Protein AF-A0A349HRN9-F1 (afdb_monomer)

Solvent-accessible surface area (backbone atoms only — not comparable to full-atom values): 4106 Å² total; per-residue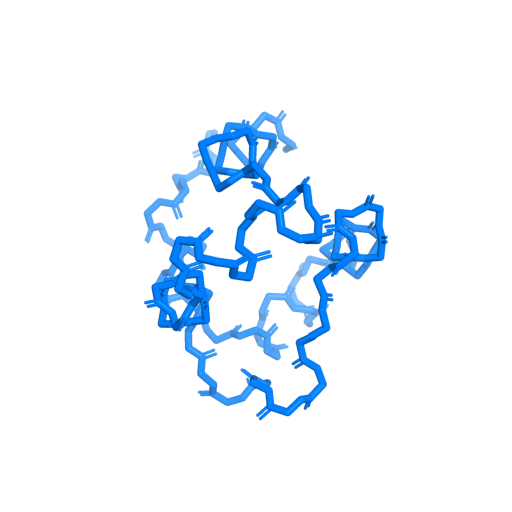 (Å²): 130,70,56,49,72,61,56,34,69,32,30,39,48,57,43,46,73,76,34,70,65,50,54,60,49,29,60,76,61,71,50,86,52,82,90,40,33,87,36,29,43,46,58,56,65,65,65,58,46,73,67,52,31,63,76,69,68,50,54,68,73,55,53,52,52,52,62,48,70,112

Radius of gyration: 11.29 Å; Cα contacts (8 Å, |Δi|>4): 54; chains: 1; bounding box: 21×23×29 Å

Mean predicted aligned error: 4.34 Å

Sequence (70 aa):
MISIKELEMKKIKDLEAQYPFILSFFENNKLDVEEFKDSTLIEYLNHFTEEEIEEWAIDIPKIKSDLETY

pLDDT: mean 85.94, std 6.69, range [55.38, 94.56]

Foldseek 3Di:
DPQLVVQQADAQLVCCVVPVVVVVLCVVQVNDCVVRNRPGNVVSLVVDDPVNCVVSVHDSVVSSVVVVVD

Nearest PDB structures (foldseek):
  2k5e-assembly1_A  TM=7.201E-01  e=3.205E-01  Methanocaldococcus jannaschii
  5fnn-assembly2_B  TM=6.674E-01  e=1.723E+00  Escherichia coli K-12

Secondary structure (DSSP, 8-state):
---HHHHHTSBHHHHHHH-THHHHHHH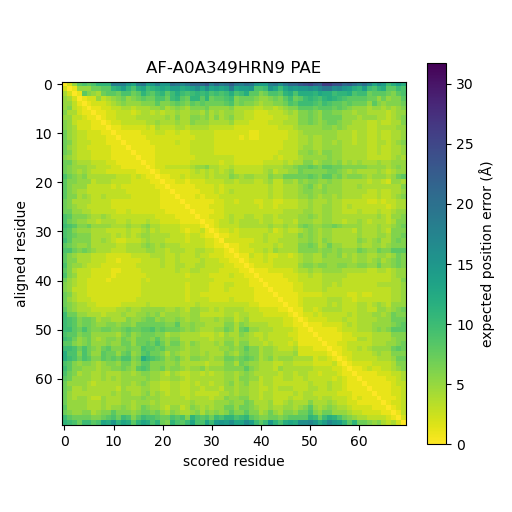HTT---GGGTTSBHHHHHHH--HHHHHHHT--HHHHHHHHHH-

Structure (mmCIF, N/CA/C/O backbone):
data_AF-A0A349HRN9-F1
#
_entry.id   AF-A0A349HRN9-F1
#
loop_
_atom_site.group_PDB
_atom_site.id
_atom_site.type_symbol
_atom_site.label_atom_id
_atom_site.label_alt_id
_atom_site.label_comp_id
_atom_site.label_asym_id
_atom_site.label_entity_id
_atom_site.label_seq_id
_atom_site.pdbx_PDB_ins_code
_atom_site.Cartn_x
_atom_site.Cartn_y
_atom_site.Cartn_z
_atom_site.occupancy
_atom_site.B_iso_or_equiv
_atom_site.auth_seq_id
_atom_site.auth_comp_id
_atom_site.auth_asym_id
_atom_site.auth_atom_id
_atom_site.pdbx_PDB_model_num
ATOM 1 N N . MET A 1 1 ? 10.918 12.315 -12.288 1.00 55.38 1 MET A N 1
ATOM 2 C CA . MET A 1 1 ? 9.973 12.415 -11.164 1.00 55.38 1 MET A CA 1
ATOM 3 C C . MET A 1 1 ? 8.790 11.551 -11.517 1.00 55.38 1 MET A C 1
ATOM 5 O O . MET A 1 1 ? 8.017 11.930 -12.389 1.00 55.38 1 MET A O 1
ATOM 9 N N . ILE A 1 2 ? 8.736 10.351 -10.948 1.00 61.66 2 ILE A N 1
ATOM 10 C CA . ILE A 1 2 ? 7.519 9.546 -10.993 1.00 61.66 2 ILE A CA 1
ATOM 11 C C . ILE A 1 2 ? 6.511 10.280 -10.110 1.00 61.66 2 ILE A C 1
ATOM 13 O O . ILE A 1 2 ? 6.857 10.719 -9.017 1.00 61.66 2 ILE A O 1
ATOM 17 N N . SER A 1 3 ? 5.299 10.504 -10.610 1.00 75.56 3 SER A N 1
ATOM 18 C CA . SER A 1 3 ? 4.265 11.139 -9.797 1.00 75.56 3 SER A CA 1
ATOM 19 C C . SER A 1 3 ? 3.640 10.075 -8.905 1.00 75.56 3 SER A C 1
ATOM 21 O O . SER A 1 3 ? 3.076 9.116 -9.428 1.00 75.56 3 SER A O 1
ATOM 23 N N . ILE A 1 4 ? 3.664 10.251 -7.581 1.00 76.25 4 ILE A N 1
ATOM 24 C CA . ILE A 1 4 ? 2.983 9.337 -6.641 1.00 76.25 4 ILE A CA 1
ATOM 25 C C . ILE A 1 4 ? 1.530 9.095 -7.006 1.00 76.25 4 ILE A C 1
ATOM 27 O O . ILE A 1 4 ? 1.054 7.973 -6.916 1.00 76.25 4 ILE A O 1
ATOM 31 N N . LYS A 1 5 ? 0.869 10.121 -7.546 1.00 77.94 5 LYS A N 1
ATOM 32 C CA . LYS A 1 5 ? -0.505 10.040 -8.040 1.00 77.94 5 LYS A CA 1
ATOM 33 C C . LYS A 1 5 ? -0.698 8.939 -9.082 1.00 77.94 5 LYS A C 1
ATOM 35 O O . LYS A 1 5 ? -1.767 8.348 -9.138 1.00 77.94 5 LYS A O 1
ATOM 40 N N . GLU A 1 6 ? 0.306 8.657 -9.910 1.00 83.31 6 GLU A N 1
ATOM 41 C CA . GLU A 1 6 ? 0.235 7.566 -10.886 1.00 83.31 6 GLU A CA 1
ATOM 42 C C . GLU A 1 6 ? 0.449 6.197 -10.237 1.00 83.31 6 GLU A C 1
ATOM 44 O O . GLU A 1 6 ? -0.175 5.227 -10.657 1.00 83.31 6 GLU A O 1
ATOM 49 N N . LEU A 1 7 ? 1.306 6.108 -9.216 1.00 84.19 7 LEU A N 1
ATOM 50 C CA . LEU A 1 7 ? 1.541 4.869 -8.469 1.00 84.19 7 LEU A CA 1
ATOM 51 C C . LEU A 1 7 ? 0.323 4.504 -7.613 1.00 84.19 7 LEU A C 1
ATOM 53 O O . LEU A 1 7 ? -0.119 3.362 -7.621 1.00 84.19 7 LEU A O 1
ATOM 57 N N . GLU A 1 8 ? -0.266 5.496 -6.949 1.00 86.38 8 GLU A N 1
ATOM 58 C CA . GLU A 1 8 ? -1.484 5.382 -6.146 1.00 86.38 8 GLU A CA 1
ATOM 59 C C . GLU A 1 8 ? -2.668 4.831 -6.949 1.00 86.38 8 GLU A C 1
ATOM 61 O O . GLU A 1 8 ? -3.450 4.047 -6.419 1.00 86.38 8 GLU A O 1
ATOM 66 N N . MET A 1 9 ? -2.781 5.203 -8.229 1.00 89.06 9 MET A N 1
ATOM 67 C CA . MET A 1 9 ? -3.850 4.745 -9.126 1.00 89.06 9 MET A CA 1
ATOM 68 C C . MET A 1 9 ? -3.574 3.386 -9.786 1.00 89.06 9 MET A C 1
ATOM 70 O O . MET A 1 9 ? -4.463 2.838 -10.442 1.00 89.06 9 MET A O 1
ATOM 74 N N . LYS A 1 10 ? -2.364 2.830 -9.656 1.00 91.50 10 LYS A N 1
ATOM 75 C CA . LYS A 1 10 ? -2.037 1.501 -10.189 1.00 91.50 10 LYS A CA 1
ATOM 76 C C . LYS A 1 10 ? -2.441 0.413 -9.204 1.00 91.50 10 LYS A C 1
ATOM 78 O O . LYS A 1 10 ? -2.428 0.610 -7.989 1.00 91.50 10 LYS A O 1
ATOM 83 N N . LYS A 1 11 ? -2.775 -0.759 -9.751 1.00 94.56 11 LYS A N 1
ATOM 84 C CA . LYS A 1 11 ? -3.008 -1.954 -8.942 1.00 94.56 11 LYS A CA 1
ATOM 85 C C . LYS A 1 11 ? -1.717 -2.402 -8.284 1.00 94.56 11 LYS A C 1
ATOM 87 O O . LYS A 1 11 ? -0.654 -2.316 -8.900 1.00 94.56 11 LYS A O 1
ATOM 92 N N . ILE A 1 12 ? -1.818 -2.956 -7.084 1.00 92.88 12 ILE A N 1
ATOM 93 C CA . ILE A 1 12 ? -0.657 -3.463 -6.350 1.00 92.88 12 ILE A CA 1
ATOM 94 C C . ILE A 1 12 ? 0.104 -4.499 -7.183 1.00 92.88 12 ILE A C 1
ATOM 96 O O . ILE A 1 12 ? 1.312 -4.372 -7.350 1.00 92.88 12 ILE A O 1
ATOM 100 N N . LYS A 1 13 ? -0.586 -5.450 -7.822 1.00 93.62 13 LYS A N 1
ATOM 101 C CA . LYS A 1 13 ? 0.067 -6.430 -8.709 1.00 93.62 13 LYS A CA 1
ATOM 102 C C . LYS A 1 13 ? 0.831 -5.792 -9.874 1.00 93.62 13 LYS A C 1
ATOM 104 O O . LYS A 1 13 ? 1.875 -6.291 -10.286 1.00 93.62 13 LYS A O 1
ATOM 109 N N . ASP A 1 14 ? 0.312 -4.687 -10.4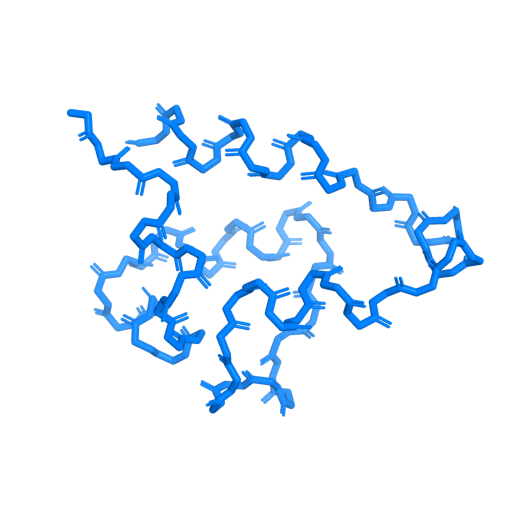09 1.00 93.12 14 ASP A N 1
ATOM 110 C CA . ASP A 1 14 ? 0.942 -3.974 -11.517 1.00 93.12 14 ASP A CA 1
ATOM 111 C C . ASP A 1 14 ? 2.169 -3.205 -11.024 1.00 93.12 14 ASP A C 1
ATOM 113 O O . ASP A 1 14 ? 3.146 -3.088 -11.766 1.00 93.12 14 ASP A O 1
ATOM 117 N N . LEU A 1 15 ? 2.123 -2.689 -9.790 1.00 90.56 15 LEU A N 1
ATOM 118 C CA . LEU A 1 15 ? 3.268 -2.079 -9.125 1.00 90.56 15 LEU A CA 1
ATOM 119 C C . LEU A 1 15 ? 4.360 -3.115 -8.877 1.00 90.56 15 LEU A C 1
ATOM 121 O O . LEU A 1 15 ? 5.501 -2.856 -9.225 1.00 90.56 15 LEU A O 1
ATOM 125 N N . GLU A 1 16 ? 4.028 -4.298 -8.366 1.00 90.75 16 GLU A N 1
ATOM 126 C CA . GLU A 1 16 ? 5.001 -5.373 -8.119 1.00 90.75 16 GLU A CA 1
ATOM 127 C C . GLU A 1 16 ? 5.682 -5.856 -9.398 1.00 90.75 16 GLU A C 1
ATOM 129 O O . GLU A 1 16 ? 6.891 -6.089 -9.415 1.00 90.75 16 GLU A O 1
ATOM 134 N N . ALA A 1 17 ? 4.923 -5.946 -10.491 1.00 90.50 17 ALA A N 1
ATOM 135 C CA . ALA A 1 17 ? 5.455 -6.332 -11.791 1.00 90.50 17 ALA A CA 1
ATOM 136 C C . ALA A 1 17 ? 6.339 -5.244 -12.429 1.00 90.50 17 ALA A C 1
ATOM 138 O O . ALA A 1 17 ? 7.318 -5.563 -13.104 1.00 90.50 17 ALA A O 1
ATOM 139 N N . GLN A 1 18 ? 5.992 -3.964 -12.255 1.00 89.25 18 GLN A N 1
ATOM 140 C CA . GLN A 1 18 ? 6.734 -2.838 -12.844 1.00 89.25 18 GLN A CA 1
ATOM 141 C C . GLN A 1 18 ? 7.919 -2.388 -11.987 1.00 89.25 18 GLN A C 1
ATOM 143 O O . GLN A 1 18 ? 8.918 -1.903 -12.518 1.00 89.25 18 GLN A O 1
ATOM 148 N N . TYR A 1 19 ? 7.803 -2.541 -10.673 1.00 87.69 19 TYR A N 1
ATOM 149 C CA . TYR A 1 19 ? 8.696 -1.976 -9.676 1.00 87.69 19 TYR A CA 1
ATOM 150 C C . TYR A 1 19 ? 9.067 -3.058 -8.657 1.00 87.69 19 TYR A C 1
ATOM 152 O O . TYR A 1 19 ? 8.450 -3.149 -7.600 1.00 87.69 19 TYR A O 1
ATOM 160 N N . PRO A 1 20 ? 10.115 -3.861 -8.907 1.00 85.56 20 PRO A N 1
ATOM 161 C CA . PRO A 1 20 ? 10.525 -4.912 -7.974 1.00 85.56 20 PRO A CA 1
ATOM 162 C C . PRO A 1 20 ? 10.920 -4.371 -6.588 1.00 85.56 20 PRO A C 1
ATOM 164 O O . PRO A 1 20 ? 10.845 -5.100 -5.605 1.00 85.56 20 PRO A O 1
ATOM 167 N N . PHE A 1 21 ? 11.292 -3.087 -6.485 1.00 86.12 21 PHE A N 1
ATOM 168 C CA . PHE A 1 21 ? 11.563 -2.433 -5.201 1.00 86.12 21 PHE A CA 1
ATOM 169 C C . PHE A 1 21 ? 10.314 -2.293 -4.318 1.00 86.12 21 PHE A C 1
ATOM 171 O O . PHE A 1 21 ? 10.450 -2.191 -3.099 1.00 86.12 21 PHE A O 1
ATOM 178 N N . ILE A 1 22 ? 9.109 -2.291 -4.907 1.00 88.19 22 ILE A N 1
ATOM 179 C CA . ILE A 1 22 ? 7.856 -2.113 -4.165 1.00 88.19 22 ILE A CA 1
ATOM 180 C C . ILE A 1 22 ? 7.624 -3.271 -3.185 1.00 88.19 22 ILE A C 1
ATOM 182 O O . ILE A 1 22 ? 7.051 -3.069 -2.124 1.00 88.19 22 ILE A O 1
ATOM 186 N N . LEU A 1 23 ? 8.122 -4.469 -3.511 1.00 87.62 23 LEU A N 1
ATOM 187 C CA . LEU A 1 23 ? 8.019 -5.649 -2.654 1.00 87.62 23 LEU A CA 1
ATOM 188 C C . LEU A 1 23 ? 8.749 -5.403 -1.332 1.00 87.62 23 LEU A C 1
ATOM 190 O O . LEU A 1 23 ? 8.155 -5.475 -0.261 1.00 87.62 23 LEU A O 1
ATOM 194 N N . SER A 1 24 ? 10.017 -4.992 -1.418 1.00 88.50 24 SER A N 1
ATOM 195 C CA . SER A 1 24 ? 10.803 -4.617 -0.242 1.00 88.50 24 SER A CA 1
ATOM 196 C C . SER A 1 24 ? 10.224 -3.394 0.466 1.00 88.50 24 SER A C 1
ATOM 198 O O . SER A 1 24 ? 10.335 -3.275 1.681 1.00 88.50 24 SER A O 1
ATOM 200 N N . PHE A 1 25 ? 9.607 -2.471 -0.272 1.00 88.19 25 PHE A N 1
ATOM 201 C CA . PHE A 1 25 ? 8.933 -1.320 0.313 1.00 88.19 25 PHE A CA 1
ATOM 202 C C . PHE A 1 25 ? 7.745 -1.739 1.190 1.00 88.19 25 PHE A C 1
ATOM 204 O O . PHE A 1 25 ? 7.633 -1.262 2.320 1.00 88.19 25 PHE A O 1
ATOM 211 N N . PHE A 1 26 ? 6.891 -2.641 0.706 1.00 88.44 26 PHE A N 1
ATOM 212 C CA . PHE A 1 26 ? 5.759 -3.156 1.473 1.00 88.44 26 PHE A CA 1
ATOM 213 C C . PHE A 1 26 ? 6.226 -3.926 2.708 1.00 88.44 26 PHE A C 1
ATOM 215 O O . PHE A 1 26 ? 5.771 -3.626 3.810 1.00 88.44 26 PHE A O 1
ATOM 222 N N . GLU A 1 27 ? 7.219 -4.806 2.566 1.00 87.12 27 GLU A N 1
ATOM 223 C CA . GLU A 1 27 ? 7.803 -5.535 3.699 1.00 87.12 27 GLU A CA 1
ATOM 224 C C . GLU A 1 27 ? 8.401 -4.594 4.757 1.00 87.12 27 GLU A C 1
ATOM 226 O O . GLU A 1 27 ? 8.123 -4.735 5.949 1.00 87.12 27 GLU A O 1
ATOM 231 N N . ASN A 1 28 ? 9.178 -3.589 4.338 1.00 87.00 28 ASN A N 1
ATOM 232 C CA . ASN A 1 28 ? 9.801 -2.626 5.252 1.00 87.00 28 ASN A CA 1
ATOM 233 C C . ASN A 1 28 ? 8.773 -1.780 6.014 1.00 87.00 28 ASN A C 1
ATOM 235 O O . ASN A 1 28 ? 9.016 -1.407 7.162 1.00 87.00 28 ASN A O 1
ATOM 239 N N . ASN A 1 29 ? 7.634 -1.485 5.384 1.00 85.06 29 ASN A N 1
ATOM 240 C CA . ASN A 1 29 ? 6.546 -0.711 5.978 1.00 85.06 29 ASN A CA 1
ATOM 241 C C . ASN A 1 29 ? 5.470 -1.590 6.639 1.00 85.06 29 ASN A C 1
ATOM 243 O O . ASN A 1 29 ? 4.448 -1.058 7.063 1.00 85.06 29 ASN A O 1
ATOM 247 N N . LYS A 1 30 ? 5.690 -2.912 6.745 1.00 84.69 30 LYS A N 1
ATOM 248 C CA . LYS A 1 30 ? 4.725 -3.888 7.288 1.00 84.69 30 LYS A CA 1
ATOM 249 C C . LYS A 1 30 ? 3.352 -3.834 6.606 1.00 84.69 30 LYS A C 1
ATOM 251 O O . LYS A 1 30 ? 2.324 -4.032 7.246 1.00 84.69 30 LYS A O 1
ATOM 256 N N . LEU A 1 31 ? 3.341 -3.543 5.310 1.00 86.94 31 LEU A N 1
ATOM 257 C CA . LEU A 1 31 ? 2.131 -3.499 4.505 1.00 86.94 31 LEU A CA 1
ATOM 258 C C . LEU A 1 31 ? 1.868 -4.895 3.934 1.00 86.94 31 LEU A C 1
ATOM 260 O O . LEU A 1 31 ? 2.622 -5.358 3.081 1.00 86.94 31 LEU A O 1
ATOM 264 N N . ASP A 1 32 ? 0.797 -5.543 4.386 1.00 86.75 32 ASP A N 1
ATOM 265 C CA . ASP A 1 32 ? 0.332 -6.803 3.811 1.00 86.75 32 ASP A CA 1
ATOM 266 C C . ASP A 1 32 ? -0.634 -6.564 2.643 1.00 86.75 32 ASP A C 1
ATOM 268 O O . ASP A 1 32 ? -1.812 -6.248 2.807 1.00 86.75 32 ASP A O 1
ATOM 272 N N . VAL A 1 33 ? -0.104 -6.706 1.432 1.00 89.19 33 VAL A N 1
ATOM 273 C CA . VAL A 1 33 ? -0.823 -6.428 0.188 1.00 89.19 33 VAL A CA 1
ATOM 274 C C . VAL A 1 33 ? -1.259 -7.695 -0.557 1.00 89.19 33 VAL A C 1
ATOM 276 O O . VAL A 1 33 ? -1.761 -7.600 -1.681 1.00 89.19 33 VAL A O 1
ATOM 279 N N . GLU A 1 34 ? -1.062 -8.883 0.029 1.00 86.56 34 GLU A N 1
ATOM 280 C CA . GLU A 1 34 ? -1.356 -10.183 -0.601 1.00 86.56 34 GLU A CA 1
ATOM 281 C C . GLU A 1 34 ? -2.832 -10.321 -0.995 1.00 86.56 34 GLU A C 1
ATOM 283 O O . GLU A 1 34 ? -3.141 -10.759 -2.105 1.00 86.56 34 GLU A O 1
ATOM 288 N N . GLU A 1 35 ? -3.751 -9.862 -0.144 1.00 87.81 35 GLU A N 1
ATOM 289 C CA . GLU A 1 35 ? -5.193 -9.902 -0.430 1.00 87.81 35 GLU A CA 1
ATOM 290 C C . GLU A 1 35 ? -5.678 -8.713 -1.282 1.00 87.81 35 GLU A C 1
ATOM 292 O O . GLU A 1 35 ? -6.782 -8.737 -1.826 1.00 87.81 35 GLU A O 1
ATOM 297 N N . PHE A 1 36 ? -4.832 -7.695 -1.479 1.00 90.81 36 PHE A N 1
ATOM 298 C CA . PHE A 1 36 ? -5.169 -6.439 -2.162 1.00 90.81 36 PHE A CA 1
ATOM 299 C C . PHE A 1 36 ? -4.483 -6.277 -3.526 1.00 90.81 36 PHE A C 1
ATOM 301 O O . PHE A 1 36 ? -4.496 -5.195 -4.113 1.00 90.81 36 PHE A O 1
ATOM 308 N N . LYS A 1 37 ? -3.926 -7.356 -4.089 1.00 90.50 37 LYS A N 1
ATOM 309 C CA . L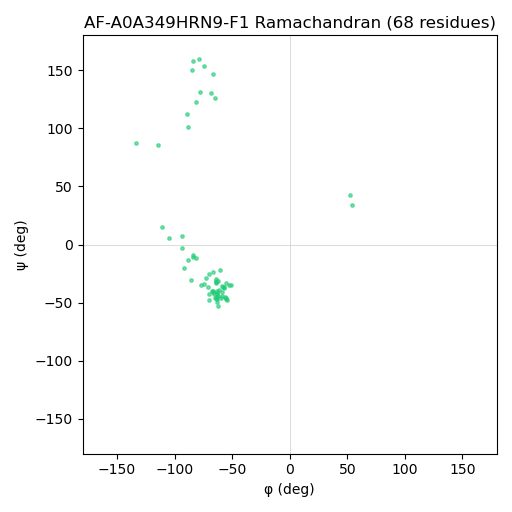YS A 1 37 ? -3.215 -7.362 -5.386 1.00 90.50 37 LYS A CA 1
ATOM 310 C C . LYS A 1 37 ? -4.031 -6.758 -6.533 1.00 90.50 37 LYS A C 1
ATOM 312 O O . LYS A 1 37 ? -3.465 -6.140 -7.438 1.00 90.50 37 LYS A O 1
ATOM 317 N N . ASP A 1 38 ? -5.350 -6.951 -6.517 1.00 93.38 38 ASP A N 1
ATOM 318 C CA . ASP A 1 38 ? -6.271 -6.430 -7.531 1.00 93.38 38 ASP A CA 1
ATOM 319 C C . ASP A 1 38 ? -6.804 -5.021 -7.251 1.00 93.38 38 ASP A C 1
ATOM 321 O O . ASP A 1 38 ? -7.348 -4.401 -8.172 1.00 93.38 38 ASP A O 1
ATOM 325 N N . SER A 1 39 ? -6.612 -4.524 -6.031 1.00 93.25 39 SER A N 1
ATOM 326 C CA . SER A 1 39 ? -6.937 -3.163 -5.617 1.00 93.25 39 SER A CA 1
ATOM 327 C C . SER A 1 39 ? -5.810 -2.203 -5.975 1.00 93.25 39 SER A C 1
ATOM 329 O O . SER A 1 39 ? -4.654 -2.589 -6.180 1.00 93.25 39 SER A O 1
ATOM 331 N N . THR A 1 40 ? -6.157 -0.927 -6.082 1.00 92.38 40 THR A N 1
ATOM 332 C CA . THR A 1 40 ? -5.173 0.145 -6.237 1.00 92.38 40 THR A CA 1
ATOM 333 C C . THR A 1 40 ? -4.457 0.430 -4.921 1.00 92.38 40 THR A C 1
ATOM 335 O O . THR A 1 40 ? -5.005 0.201 -3.840 1.00 92.38 40 THR A O 1
ATOM 338 N N . LEU A 1 41 ? -3.229 0.952 -4.993 1.00 89.62 41 LEU A N 1
ATOM 339 C CA . LEU A 1 41 ? -2.473 1.312 -3.790 1.00 89.62 41 LEU A CA 1
ATOM 340 C C . LEU A 1 41 ? -3.232 2.338 -2.934 1.00 89.62 41 LEU A C 1
ATOM 342 O O . LEU A 1 41 ? -3.210 2.247 -1.711 1.00 89.62 41 LEU A O 1
ATOM 346 N N . ILE A 1 42 ? -3.942 3.284 -3.555 1.00 89.56 42 ILE A N 1
ATOM 347 C CA . ILE A 1 42 ? -4.760 4.255 -2.821 1.00 89.56 42 ILE A CA 1
ATOM 348 C C . ILE A 1 42 ? -5.956 3.615 -2.116 1.00 89.56 42 ILE A C 1
ATOM 350 O O . ILE A 1 42 ? -6.258 3.994 -0.990 1.00 89.56 42 ILE A O 1
ATOM 354 N N . GLU A 1 43 ? -6.629 2.648 -2.745 1.00 91.19 43 GLU A N 1
ATOM 355 C CA . GLU A 1 43 ? -7.726 1.912 -2.106 1.00 91.19 43 GLU A CA 1
ATOM 356 C C . GLU A 1 43 ? -7.219 1.129 -0.901 1.00 91.19 43 GLU A C 1
ATOM 358 O O . GLU A 1 43 ? -7.844 1.173 0.152 1.00 91.19 43 GLU A O 1
ATOM 363 N N . TYR A 1 44 ? -6.060 0.485 -1.037 1.00 91.25 44 TYR A N 1
ATOM 364 C CA . TYR A 1 44 ? -5.414 -0.207 0.067 1.00 91.25 44 TYR A CA 1
ATOM 365 C C . TYR A 1 44 ? -5.019 0.754 1.193 1.00 91.25 44 TYR A C 1
ATOM 367 O O . TYR A 1 44 ? -5.381 0.530 2.338 1.00 91.25 44 TYR A O 1
ATOM 375 N N . LEU A 1 45 ? -4.349 1.871 0.903 1.00 88.12 45 LEU A N 1
ATOM 376 C CA . LEU A 1 45 ? -3.971 2.825 1.952 1.00 88.12 45 LEU A CA 1
ATOM 377 C C . LEU A 1 45 ? -5.188 3.470 2.636 1.00 88.12 45 LEU A C 1
ATOM 379 O O . LEU A 1 45 ? -5.124 3.777 3.819 1.00 88.12 45 LEU A O 1
ATOM 383 N N . ASN A 1 46 ? -6.295 3.655 1.914 1.00 88.56 46 ASN A N 1
ATOM 384 C CA . ASN A 1 46 ? -7.536 4.194 2.473 1.00 88.56 46 ASN A CA 1
ATOM 385 C C . ASN A 1 46 ? -8.383 3.150 3.217 1.00 88.56 46 ASN A C 1
ATOM 387 O O . ASN A 1 46 ? -9.359 3.538 3.857 1.00 88.56 46 ASN A O 1
ATOM 391 N N . HIS A 1 47 ? -8.073 1.854 3.105 1.00 89.56 47 HIS A N 1
ATOM 392 C CA . HIS A 1 47 ? -8.794 0.817 3.847 1.00 89.56 47 HIS A CA 1
ATOM 393 C C . HIS A 1 47 ? -8.428 0.832 5.333 1.00 89.56 47 HIS A C 1
ATOM 395 O O . HIS A 1 47 ? -9.269 0.474 6.154 1.00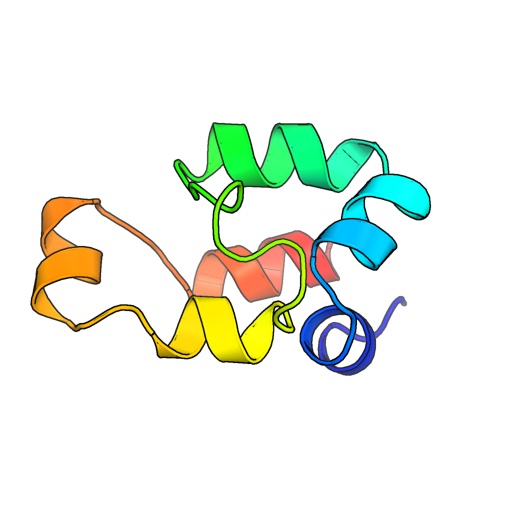 89.56 47 HIS A O 1
ATOM 401 N N . PHE A 1 48 ? -7.207 1.272 5.655 1.00 87.56 4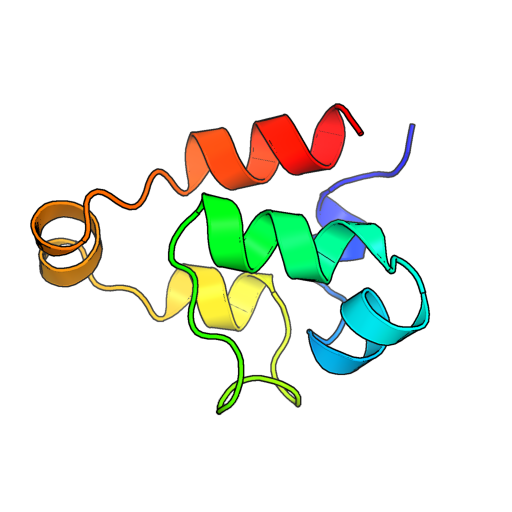8 PHE A N 1
ATOM 402 C CA . PHE A 1 48 ? -6.723 1.332 7.023 1.00 87.56 48 PHE A CA 1
ATOM 403 C C . PHE A 1 48 ? -7.528 2.327 7.848 1.00 87.56 48 PHE A C 1
ATOM 405 O O . PHE A 1 48 ? -7.651 3.510 7.517 1.00 87.56 48 PHE A O 1
ATOM 412 N N . THR A 1 49 ? -8.041 1.835 8.962 1.00 87.56 49 THR A N 1
ATOM 413 C CA . THR A 1 49 ? -8.665 2.646 9.999 1.00 87.56 49 THR A CA 1
ATOM 414 C C . THR A 1 49 ? -7.608 3.328 10.866 1.00 87.56 49 THR A C 1
ATOM 416 O O . THR A 1 49 ? -6.458 2.897 10.924 1.00 87.56 49 THR A O 1
ATOM 419 N N . GLU A 1 50 ? -7.984 4.397 11.572 1.00 86.00 50 GLU A N 1
ATOM 420 C CA . GLU A 1 50 ? -7.071 5.073 12.510 1.00 86.00 50 GLU A CA 1
ATOM 421 C C . GLU A 1 50 ? -6.530 4.107 13.580 1.00 86.00 50 GLU A C 1
ATOM 423 O O . GLU A 1 50 ? -5.347 4.164 13.903 1.00 86.00 50 GLU A O 1
ATOM 428 N N . GLU A 1 51 ? -7.356 3.169 14.059 1.00 87.69 51 GLU A N 1
ATOM 429 C CA . GLU A 1 51 ? -6.936 2.136 15.016 1.00 87.69 51 GLU A CA 1
ATOM 430 C C . GLU A 1 51 ? -5.849 1.220 14.433 1.00 87.69 51 GLU A C 1
ATOM 432 O O . GLU A 1 51 ? -4.848 0.962 15.097 1.00 87.69 51 GLU A O 1
ATOM 437 N N . GLU A 1 52 ? -5.995 0.772 13.183 1.00 86.25 52 GLU A N 1
ATOM 438 C CA . GLU A 1 52 ? -4.980 -0.051 12.511 1.00 86.25 52 GLU A CA 1
ATOM 439 C C . GLU A 1 52 ? -3.693 0.735 12.254 1.00 86.25 52 GLU A C 1
ATOM 441 O O . GLU A 1 52 ? -2.594 0.221 12.455 1.00 86.25 52 GLU A O 1
AT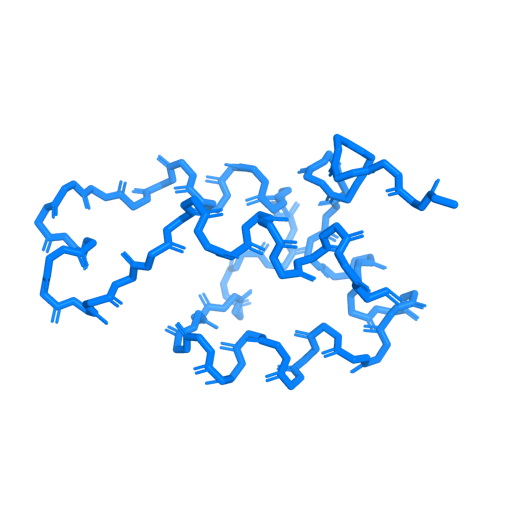OM 446 N N . ILE A 1 53 ? -3.810 2.002 11.854 1.00 86.81 53 ILE A N 1
ATOM 447 C CA . ILE A 1 53 ? -2.659 2.886 11.643 1.00 86.81 53 ILE A CA 1
ATOM 448 C C . ILE A 1 53 ? -1.849 3.022 12.937 1.00 86.81 53 ILE A C 1
ATOM 450 O O . ILE A 1 53 ? -0.620 2.910 12.909 1.00 86.81 53 ILE A O 1
ATOM 454 N N . GLU A 1 54 ? -2.522 3.215 14.071 1.00 86.75 54 GLU A N 1
ATOM 455 C CA . GLU A 1 54 ? -1.878 3.317 15.380 1.00 86.75 54 GLU A CA 1
ATOM 456 C C . GLU A 1 54 ? -1.305 1.977 15.864 1.00 86.75 54 GLU A C 1
ATOM 458 O O . GLU A 1 54 ? -0.144 1.924 16.280 1.00 86.75 54 GLU A O 1
ATOM 463 N N . GLU A 1 55 ? -2.075 0.888 15.784 1.00 88.06 55 GLU A N 1
ATOM 464 C CA . GLU A 1 55 ? -1.669 -0.443 16.257 1.00 88.06 55 GLU A CA 1
ATOM 465 C C . GLU A 1 55 ? -0.463 -0.983 15.474 1.00 88.06 55 GL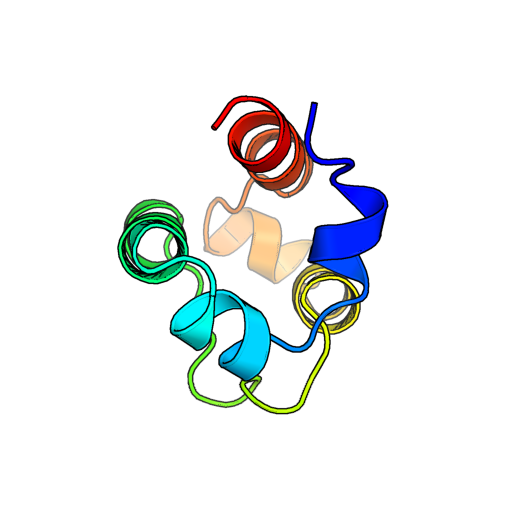U A C 1
ATOM 467 O O . GLU A 1 55 ? 0.476 -1.541 16.053 1.00 88.06 55 GLU A O 1
ATOM 472 N N . TRP A 1 56 ? -0.448 -0.763 14.160 1.00 83.88 56 TRP A N 1
ATOM 473 C CA . TRP A 1 56 ? 0.587 -1.274 13.261 1.00 83.88 56 TRP A CA 1
ATOM 474 C C . TRP A 1 56 ? 1.723 -0.268 13.036 1.00 83.88 56 TRP A C 1
ATOM 476 O O . TRP A 1 56 ? 2.724 -0.604 12.393 1.00 83.88 56 TRP A O 1
ATOM 486 N N . ALA A 1 57 ? 1.607 0.931 13.621 1.00 85.94 57 ALA A N 1
ATOM 487 C CA . ALA A 1 57 ? 2.516 2.060 13.442 1.00 85.94 57 ALA A CA 1
ATOM 488 C C . ALA A 1 57 ? 2.748 2.394 11.955 1.00 85.94 57 ALA A C 1
ATOM 490 O O . ALA A 1 57 ? 3.881 2.637 11.525 1.00 85.94 57 ALA A O 1
ATOM 491 N N . ILE A 1 58 ? 1.671 2.367 11.167 1.00 85.31 58 ILE A N 1
ATOM 492 C CA . ILE A 1 58 ? 1.696 2.676 9.736 1.00 85.31 58 ILE A CA 1
ATOM 493 C C . ILE A 1 58 ? 1.762 4.194 9.576 1.00 85.31 58 ILE A C 1
ATOM 495 O O . ILE A 1 58 ? 0.979 4.931 10.160 1.00 85.31 58 ILE A O 1
ATOM 499 N N . ASP A 1 59 ? 2.677 4.683 8.746 1.00 86.19 59 ASP A N 1
ATOM 500 C CA . ASP A 1 59 ? 2.787 6.110 8.438 1.00 86.19 59 ASP A CA 1
ATOM 501 C C . ASP A 1 59 ? 2.455 6.333 6.960 1.00 86.19 59 ASP A C 1
ATOM 503 O O . ASP A 1 59 ? 3.330 6.321 6.094 1.00 86.19 59 ASP A O 1
ATOM 507 N N . ILE A 1 60 ? 1.159 6.488 6.656 1.00 85.44 60 ILE A N 1
ATOM 508 C CA . ILE A 1 60 ? 0.664 6.716 5.287 1.00 85.44 60 ILE A CA 1
ATOM 509 C C . ILE A 1 60 ? 1.338 7.942 4.634 1.00 85.44 60 ILE A C 1
ATOM 511 O O . ILE A 1 60 ? 1.777 7.826 3.485 1.00 85.44 60 ILE A O 1
ATOM 515 N N . PRO A 1 61 ? 1.455 9.111 5.304 1.00 84.94 61 PRO A N 1
ATOM 516 C CA . PRO A 1 61 ? 2.191 10.253 4.760 1.00 84.94 61 PRO A CA 1
ATOM 517 C C . PRO A 1 61 ? 3.638 9.922 4.384 1.00 84.94 61 PRO A C 1
ATOM 519 O O . PRO A 1 61 ? 4.083 10.276 3.289 1.00 84.94 61 PRO A O 1
ATOM 522 N N . LYS A 1 62 ? 4.366 9.218 5.258 1.00 86.38 62 LYS A N 1
ATOM 523 C CA . LYS A 1 62 ? 5.746 8.803 4.992 1.00 86.38 62 LYS A CA 1
ATOM 524 C C . LYS A 1 62 ? 5.828 7.791 3.859 1.00 86.38 62 LYS A C 1
ATOM 526 O O . LYS A 1 62 ? 6.685 7.942 3.000 1.00 86.38 62 LYS A O 1
ATOM 531 N N . ILE A 1 63 ? 4.907 6.832 3.798 1.00 85.31 63 ILE A N 1
ATOM 532 C CA . ILE A 1 63 ? 4.817 5.854 2.709 1.00 85.31 63 ILE A CA 1
ATOM 533 C C . ILE A 1 63 ? 4.731 6.562 1.353 1.00 85.31 63 ILE A C 1
ATOM 535 O O . ILE A 1 63 ? 5.483 6.242 0.433 1.00 85.31 63 ILE A O 1
ATOM 539 N N . LYS A 1 64 ? 3.851 7.563 1.240 1.00 83.50 64 LYS A N 1
ATOM 540 C CA . LYS A 1 64 ? 3.697 8.353 0.010 1.00 83.50 64 LYS A CA 1
ATOM 541 C C . LYS A 1 64 ? 4.968 9.132 -0.324 1.00 83.50 64 LYS A C 1
ATOM 543 O O . LYS A 1 64 ? 5.422 9.080 -1.462 1.00 83.50 64 LYS A O 1
ATOM 548 N N . SER A 1 65 ? 5.567 9.788 0.669 1.00 83.88 65 SER A N 1
ATOM 549 C CA . SER A 1 65 ? 6.809 10.553 0.497 1.00 83.88 65 SER A CA 1
ATOM 550 C C . SER A 1 65 ? 7.998 9.677 0.088 1.00 83.88 65 SER A C 1
ATOM 552 O O . SER A 1 65 ? 8.792 10.069 -0.769 1.00 83.88 65 SER A O 1
ATOM 554 N N . ASP A 1 66 ? 8.140 8.498 0.691 1.00 83.44 66 ASP A N 1
ATOM 555 C CA . ASP A 1 66 ? 9.211 7.558 0.370 1.00 83.44 66 ASP A CA 1
ATOM 556 C C . ASP A 1 66 ? 9.029 7.043 -1.064 1.00 83.44 66 ASP A C 1
ATOM 558 O O . ASP A 1 66 ? 9.980 7.056 -1.841 1.00 83.44 66 ASP A O 1
ATOM 562 N N . LEU A 1 67 ? 7.798 6.709 -1.469 1.00 80.25 67 LEU A N 1
ATOM 563 C CA . LEU A 1 67 ? 7.476 6.328 -2.849 1.00 80.25 67 LEU A CA 1
ATOM 564 C C . LEU A 1 67 ? 7.735 7.438 -3.881 1.00 80.25 67 LEU A C 1
ATOM 566 O O . LEU A 1 67 ? 8.085 7.123 -5.014 1.00 80.25 67 LEU A O 1
ATOM 570 N N . GLU A 1 68 ? 7.585 8.717 -3.520 1.00 77.00 68 GLU A N 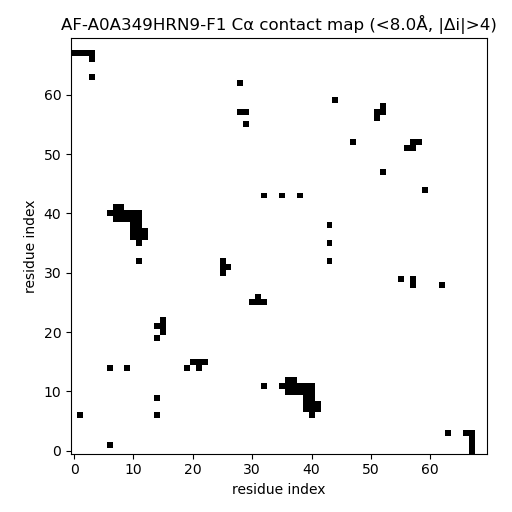1
ATOM 571 C CA . GLU A 1 68 ? 7.964 9.854 -4.384 1.00 77.00 68 GLU A CA 1
ATOM 572 C C . GLU A 1 68 ? 9.476 10.019 -4.550 1.00 77.00 68 GLU A C 1
ATOM 574 O O . GLU A 1 68 ? 9.929 10.623 -5.526 1.00 77.00 68 GLU A O 1
ATOM 579 N N . THR A 1 69 ? 10.246 9.541 -3.573 1.00 73.25 69 THR A N 1
ATOM 580 C CA . THR A 1 69 ? 11.689 9.791 -3.470 1.00 73.25 69 THR A CA 1
ATOM 581 C C . THR A 1 69 ? 12.533 8.708 -4.155 1.00 73.25 69 THR A C 1
ATOM 583 O O . THR A 1 69 ? 13.690 8.976 -4.488 1.00 73.25 69 THR A O 1
ATOM 586 N N . TYR A 1 70 ? 11.971 7.517 -4.385 1.00 68.00 70 TYR A N 1
ATOM 587 C CA . TYR A 1 70 ? 12.608 6.412 -5.119 1.00 68.00 70 TYR A CA 1
ATOM 588 C C . TYR A 1 70 ? 12.564 6.597 -6.646 1.00 68.00 70 TYR A C 1
ATOM 590 O O . TYR A 1 70 ? 13.574 6.233 -7.296 1.00 68.00 70 TYR A O 1
#